Protein AF-A0A6F8YCB9-F1 (afdb_monomer_lite)

Secondary structure (DSSP, 8-state):
--HHHHHHHHHHHGGG-SSHHHHHHHHHHHHHHHHHHHH--------------TT-HHHHHHHHHHHHHHHHTTT-------HHHHHHHHHHHT-TTPPP-----------

Radius of gyration: 20.28 Å; chains: 1; bounding box: 39×30×62 Å

Sequence (111 aa):
MDLSTLADRIHDRAPSLPHPALEQAALAHAAFLDQLATERELLHRHVTVTVRDRRGPAYAQRRAAEAARALAACEVDAQVCDGPTAAATLAACLNPTSTPAHDASAGGDYQ

Foldseek 3Di:
DQLLVVLVVLLVCLVVDPDVVSSVVSNVVSVVSVVVNVVCPPPPPDDDDQFDDPVDDVVSQVVQVVVCVVCVVVVHHDDDDDPVRVVVQVVLVVDPPRDRDDDPPPDDDDD

Structure (mmCIF, N/CA/C/O backbone):
data_AF-A0A6F8YCB9-F1
#
_entry.id   AF-A0A6F8YCB9-F1
#
loop_
_atom_site.group_PDB
_atom_site.id
_atom_site.type_symbol
_atom_site.label_atom_id
_atom_site.label_alt_id
_atom_site.label_comp_id
_atom_site.label_asym_id
_atom_site.label_entity_id
_atom_site.label_seq_id
_atom_site.pdbx_PDB_ins_code
_atom_site.Cartn_x
_atom_site.Cartn_y
_atom_site.Cartn_z
_atom_site.occupancy
_atom_site.B_iso_or_equiv
_atom_site.auth_seq_id
_atom_site.auth_comp_id
_atom_site.auth_asym_id
_atom_site.auth_atom_id
_atom_site.pdbx_PDB_model_num
ATOM 1 N N . MET A 1 1 ? 2.249 -3.608 -6.975 1.00 58.72 1 MET A N 1
ATOM 2 C CA . MET A 1 1 ? 2.417 -3.987 -8.399 1.00 58.72 1 MET A CA 1
ATOM 3 C C . MET A 1 1 ? 3.569 -4.980 -8.465 1.00 58.72 1 MET A C 1
ATOM 5 O O . MET A 1 1 ? 4.557 -4.727 -7.790 1.00 58.72 1 MET A O 1
ATOM 9 N N . ASP A 1 2 ? 3.425 -6.096 -9.178 1.00 81.00 2 ASP A N 1
ATOM 10 C CA . ASP A 1 2 ? 4.479 -7.115 -9.301 1.00 81.00 2 ASP A CA 1
ATOM 11 C C . ASP A 1 2 ? 5.488 -6.729 -10.399 1.00 81.00 2 ASP A C 1
ATOM 13 O O . ASP A 1 2 ? 5.088 -6.386 -11.516 1.00 81.00 2 ASP A O 1
ATOM 17 N N . LEU A 1 3 ? 6.780 -6.741 -10.056 1.00 82.69 3 LEU A N 1
ATOM 18 C CA . LEU A 1 3 ? 7.869 -6.333 -10.946 1.00 82.69 3 LEU A CA 1
ATOM 19 C C . LEU A 1 3 ? 8.146 -7.378 -12.030 1.00 82.69 3 LEU A C 1
ATOM 21 O O . LEU A 1 3 ? 8.408 -6.974 -13.162 1.00 82.69 3 LEU A O 1
ATOM 25 N N . SER A 1 4 ? 7.998 -8.672 -11.730 1.00 86.75 4 SER A N 1
ATOM 26 C CA . SER A 1 4 ? 8.182 -9.746 -12.718 1.00 86.75 4 SER A CA 1
ATOM 27 C C . SER A 1 4 ? 7.104 -9.670 -13.799 1.00 86.75 4 SER A C 1
ATOM 29 O O . SER A 1 4 ? 7.402 -9.592 -14.986 1.00 86.75 4 SER A O 1
ATOM 31 N N . THR A 1 5 ? 5.840 -9.501 -13.391 1.00 87.31 5 THR A N 1
ATOM 32 C CA . THR A 1 5 ? 4.730 -9.266 -14.332 1.00 87.31 5 THR A CA 1
ATOM 33 C C . THR A 1 5 ? 4.948 -8.019 -15.211 1.00 87.31 5 THR A C 1
ATOM 35 O O . THR A 1 5 ? 4.478 -7.953 -16.349 1.00 87.31 5 THR A O 1
ATOM 38 N N . LEU A 1 6 ? 5.616 -6.975 -14.703 1.00 89.75 6 LEU A N 1
ATOM 39 C CA . LEU A 1 6 ? 5.953 -5.796 -15.506 1.00 89.75 6 LEU A CA 1
ATOM 40 C C . LEU A 1 6 ? 7.099 -6.081 -16.490 1.00 89.75 6 LEU A C 1
ATOM 42 O O . LEU A 1 6 ? 7.012 -5.624 -17.631 1.00 89.75 6 LEU A O 1
ATOM 46 N N . ALA A 1 7 ? 8.126 -6.821 -16.067 1.00 93.00 7 ALA A N 1
ATOM 47 C CA . ALA A 1 7 ? 9.247 -7.233 -16.907 1.00 93.00 7 ALA A CA 1
ATOM 48 C C . ALA A 1 7 ? 8.775 -8.079 -18.099 1.00 93.00 7 ALA A C 1
ATOM 50 O O . ALA A 1 7 ? 9.119 -7.747 -19.235 1.00 93.00 7 ALA A O 1
ATOM 51 N N . ASP A 1 8 ? 7.884 -9.050 -17.867 1.00 95.19 8 ASP A N 1
ATOM 52 C CA . ASP A 1 8 ? 7.282 -9.891 -18.913 1.00 95.19 8 ASP A CA 1
ATOM 53 C C . ASP A 1 8 ? 6.602 -9.048 -20.000 1.00 95.19 8 ASP A C 1
ATOM 55 O O . ASP A 1 8 ? 6.870 -9.195 -21.192 1.00 95.19 8 ASP A O 1
ATOM 59 N N . ARG A 1 9 ? 5.783 -8.065 -19.599 1.00 95.69 9 ARG A N 1
ATOM 60 C CA . ARG A 1 9 ? 5.107 -7.171 -20.558 1.00 95.69 9 ARG A CA 1
ATOM 61 C C . ARG A 1 9 ? 6.084 -6.348 -21.395 1.00 95.69 9 ARG A C 1
ATOM 63 O O . ARG A 1 9 ? 5.793 -6.044 -22.552 1.00 95.69 9 ARG A O 1
ATOM 70 N N . ILE A 1 10 ? 7.201 -5.925 -20.805 1.00 95.75 10 ILE A N 1
ATOM 71 C CA . ILE A 1 10 ? 8.234 -5.168 -21.520 1.00 95.75 10 ILE A CA 1
ATOM 72 C C . ILE A 1 10 ? 8.978 -6.095 -22.483 1.00 95.75 10 ILE A C 1
ATOM 74 O O . ILE A 1 10 ? 9.202 -5.702 -23.628 1.00 95.75 10 ILE A O 1
ATOM 78 N N . HIS A 1 11 ? 9.290 -7.320 -22.057 1.00 96.69 11 HIS A N 1
ATOM 79 C CA . HIS A 1 11 ? 9.924 -8.342 -22.885 1.00 96.69 11 HIS A CA 1
ATOM 80 C C . HIS A 1 11 ? 9.075 -8.671 -24.120 1.00 96.69 11 HIS A C 1
ATOM 82 O O . HIS A 1 11 ? 9.571 -8.597 -25.243 1.00 96.69 11 HIS A O 1
ATOM 88 N N . ASP A 1 12 ? 7.774 -8.903 -23.931 1.00 97.12 12 ASP A N 1
ATOM 89 C CA . ASP A 1 12 ? 6.830 -9.204 -25.014 1.00 97.12 12 ASP A CA 1
ATOM 90 C C . ASP A 1 12 ? 6.689 -8.055 -26.021 1.00 97.12 12 ASP A C 1
ATOM 92 O O . ASP A 1 12 ? 6.451 -8.271 -27.214 1.00 97.12 12 ASP A O 1
ATOM 96 N N . ARG A 1 13 ? 6.817 -6.803 -25.559 1.00 96.31 13 ARG A N 1
ATOM 97 C CA . ARG A 1 13 ? 6.623 -5.619 -26.408 1.00 96.31 13 ARG A CA 1
ATOM 98 C C . ARG A 1 13 ? 7.909 -5.119 -27.061 1.00 96.31 13 ARG A C 1
ATOM 100 O O . ARG A 1 13 ? 7.814 -4.469 -28.107 1.00 96.31 13 ARG A O 1
ATOM 107 N N . ALA A 1 14 ? 9.081 -5.420 -26.505 1.00 96.19 14 ALA A N 1
ATOM 108 C CA . ALA A 1 14 ? 10.370 -4.940 -27.004 1.00 96.19 14 ALA A CA 1
ATOM 109 C C . ALA A 1 14 ? 10.611 -5.223 -28.506 1.00 96.19 14 ALA A C 1
ATOM 111 O O . ALA A 1 14 ? 10.996 -4.279 -29.200 1.00 96.19 14 ALA A O 1
ATOM 112 N N . PRO A 1 15 ? 10.278 -6.410 -29.064 1.00 95.69 15 PRO A N 1
ATOM 113 C CA . PRO A 1 15 ? 10.476 -6.702 -30.491 1.00 95.69 15 PRO A CA 1
ATOM 114 C C . PRO A 1 15 ? 9.628 -5.845 -31.443 1.00 95.69 15 PRO A C 1
ATOM 116 O O . PRO A 1 15 ? 9.864 -5.820 -32.646 1.00 95.69 15 PRO A O 1
ATOM 119 N N . SER A 1 16 ? 8.603 -5.158 -30.926 1.00 96.12 16 SER A N 1
ATOM 120 C CA . SER A 1 16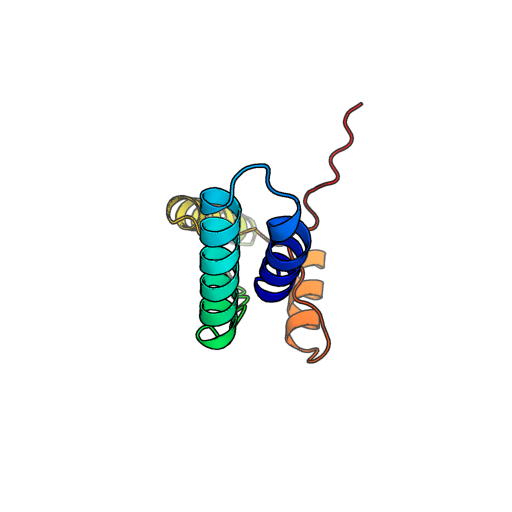 ? 7.739 -4.276 -31.723 1.00 96.12 16 SER A CA 1
ATOM 121 C C . SER A 1 16 ? 8.225 -2.825 -31.787 1.00 96.12 16 SER A C 1
ATOM 123 O O . SER A 1 16 ? 7.557 -1.978 -32.386 1.00 96.12 16 SER A O 1
ATOM 125 N N . LEU A 1 17 ? 9.357 -2.513 -31.148 1.00 95.88 17 LEU A N 1
ATOM 126 C CA . LEU A 1 17 ? 9.896 -1.159 -31.110 1.00 95.88 17 LEU A CA 1
ATOM 127 C C . LEU A 1 17 ? 10.521 -0.766 -32.459 1.00 95.88 17 LEU A C 1
ATOM 129 O O . LEU A 1 17 ? 11.135 -1.585 -33.136 1.00 95.88 17 LEU A O 1
ATOM 133 N N . PRO A 1 18 ? 10.405 0.512 -32.858 1.00 95.12 18 PRO A N 1
ATOM 134 C CA . PRO A 1 18 ? 10.773 0.956 -34.203 1.00 95.12 18 PRO A CA 1
ATOM 135 C C . PRO A 1 18 ? 12.288 1.059 -34.444 1.00 95.12 18 PRO A C 1
ATOM 137 O O . PRO A 1 18 ? 12.701 1.350 -35.564 1.00 95.12 18 PRO A O 1
ATOM 140 N N . HIS A 1 19 ? 13.123 0.884 -33.413 1.00 95.62 19 HIS A N 1
ATOM 141 C CA . HIS A 1 19 ? 14.572 1.045 -33.510 1.00 95.62 19 HIS A CA 1
ATOM 142 C C . HIS A 1 19 ? 15.306 0.004 -32.649 1.00 95.62 19 HIS A C 1
ATOM 144 O O . HIS A 1 19 ? 14.975 -0.127 -31.467 1.00 95.62 19 HIS A O 1
ATOM 150 N N . PRO A 1 20 ? 16.358 -0.661 -33.166 1.00 95.38 20 PRO A N 1
ATOM 151 C CA . PRO A 1 20 ? 17.053 -1.739 -32.453 1.00 95.38 20 PRO A CA 1
ATOM 152 C C . PRO A 1 20 ? 17.658 -1.294 -31.114 1.00 95.38 20 PRO A C 1
ATOM 154 O O . PRO A 1 20 ? 17.620 -2.033 -30.138 1.00 95.38 20 PRO A O 1
ATOM 157 N N . ALA A 1 21 ? 18.154 -0.056 -31.015 1.00 95.81 21 ALA A N 1
ATOM 158 C CA . ALA A 1 21 ? 18.647 0.471 -29.736 1.00 95.81 21 ALA A CA 1
ATOM 159 C C . ALA A 1 21 ? 17.543 0.613 -28.666 1.00 95.81 21 ALA A C 1
ATOM 161 O O . ALA A 1 21 ? 17.830 0.503 -27.477 1.00 95.81 21 ALA A O 1
ATOM 162 N N . LEU A 1 22 ? 16.287 0.849 -29.069 1.00 95.44 22 LEU A N 1
ATOM 163 C CA . LEU A 1 22 ? 15.160 0.923 -28.134 1.00 95.44 22 LEU A CA 1
ATOM 164 C C . LEU A 1 22 ? 14.741 -0.473 -27.671 1.00 95.44 22 LEU A C 1
ATOM 166 O O . LEU A 1 22 ? 14.466 -0.651 -26.490 1.00 95.44 22 LEU A O 1
ATOM 170 N N . GLU A 1 23 ? 14.744 -1.456 -28.573 1.00 97.56 23 GLU A N 1
ATOM 171 C CA . GLU A 1 23 ? 14.559 -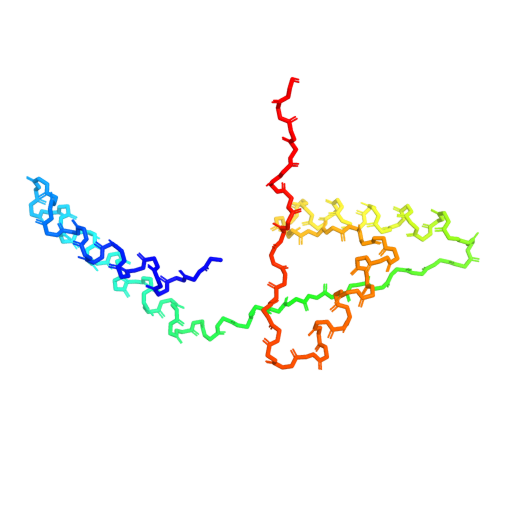2.869 -28.225 1.00 97.56 23 GLU A CA 1
ATOM 172 C C . GLU A 1 23 ? 15.607 -3.321 -27.202 1.00 97.56 23 GLU A C 1
ATOM 174 O O . GLU A 1 23 ? 15.257 -3.815 -26.133 1.00 97.56 23 GLU A O 1
ATOM 179 N N . GLN A 1 24 ? 16.888 -3.056 -27.471 1.00 97.38 24 GLN A N 1
ATOM 180 C CA . GLN A 1 24 ? 17.981 -3.389 -26.556 1.00 97.38 24 GLN A CA 1
ATOM 181 C C . GLN A 1 24 ? 17.831 -2.707 -25.190 1.00 97.38 24 GLN A C 1
ATOM 183 O O . GLN A 1 24 ? 18.026 -3.351 -24.160 1.00 97.38 24 GLN A O 1
ATOM 188 N N . ALA A 1 25 ? 17.458 -1.424 -25.165 1.00 97.06 25 ALA A N 1
ATOM 189 C CA . ALA A 1 25 ? 17.219 -0.701 -23.919 1.00 97.06 25 ALA A CA 1
ATOM 190 C C . ALA A 1 25 ? 16.029 -1.278 -23.132 1.00 97.06 25 ALA A C 1
ATOM 192 O O . ALA A 1 25 ? 16.115 -1.415 -21.912 1.00 97.06 25 ALA A O 1
ATOM 193 N N . ALA A 1 26 ? 14.942 -1.652 -23.812 1.00 97.12 26 ALA A N 1
ATOM 194 C CA . ALA A 1 26 ? 13.769 -2.261 -23.190 1.00 97.12 26 ALA A CA 1
ATOM 195 C C . ALA A 1 26 ? 14.084 -3.647 -22.604 1.00 97.12 26 ALA A C 1
ATOM 197 O O . ALA A 1 26 ? 13.711 -3.924 -21.466 1.00 97.12 26 ALA A O 1
ATOM 198 N N . LEU A 1 27 ? 14.832 -4.482 -23.332 1.00 98.06 27 LEU A N 1
ATOM 199 C CA . LEU A 1 27 ? 15.273 -5.795 -22.850 1.00 98.06 27 LEU A CA 1
ATOM 200 C C . LEU A 1 27 ? 16.221 -5.677 -21.650 1.00 98.06 27 LEU A C 1
ATOM 202 O O . LEU A 1 27 ? 16.057 -6.394 -20.666 1.00 98.06 27 LEU A O 1
ATOM 206 N N . ALA A 1 28 ? 17.175 -4.742 -21.695 1.00 97.38 28 ALA A N 1
ATOM 207 C CA . ALA A 1 28 ? 18.061 -4.471 -20.564 1.00 97.38 28 ALA A CA 1
ATOM 208 C C . ALA A 1 28 ? 17.280 -3.985 -19.332 1.00 97.38 28 ALA A C 1
ATOM 210 O O . ALA A 1 28 ? 17.595 -4.364 -18.204 1.00 97.38 28 ALA A O 1
ATOM 211 N N . HIS A 1 29 ? 16.238 -3.177 -19.540 1.00 95.12 29 HIS A N 1
ATOM 212 C CA . HIS A 1 29 ? 15.371 -2.725 -18.460 1.00 95.12 29 HIS A CA 1
ATOM 213 C C . HIS A 1 29 ? 14.529 -3.865 -17.867 1.00 95.12 29 HIS A C 1
ATOM 215 O O . HIS A 1 29 ? 14.449 -3.964 -16.646 1.00 95.12 29 HIS A O 1
ATOM 221 N N . ALA A 1 30 ? 13.961 -4.749 -18.694 1.00 96.38 30 ALA A N 1
ATOM 222 C CA . ALA A 1 30 ? 13.239 -5.933 -18.222 1.00 96.38 30 ALA A CA 1
ATOM 223 C C . ALA A 1 30 ? 14.144 -6.840 -17.370 1.00 96.38 30 ALA A C 1
ATOM 225 O O . ALA A 1 30 ? 13.784 -7.175 -16.246 1.00 96.38 30 ALA A O 1
ATOM 226 N N . ALA A 1 31 ? 15.370 -7.112 -17.832 1.00 95.19 31 ALA A N 1
ATOM 227 C CA . ALA A 1 31 ? 16.347 -7.897 -17.075 1.00 95.19 31 ALA A CA 1
ATOM 228 C C . ALA A 1 31 ? 16.705 -7.261 -15.718 1.00 95.19 31 ALA A C 1
ATOM 230 O O . ALA A 1 31 ? 16.864 -7.962 -14.720 1.00 95.19 31 ALA A O 1
ATOM 231 N N . PHE A 1 32 ? 16.804 -5.929 -15.656 1.00 92.62 32 PHE A N 1
ATOM 232 C CA . PHE A 1 32 ? 16.998 -5.213 -14.394 1.00 92.62 32 PHE A CA 1
ATOM 233 C C . PHE A 1 32 ? 15.799 -5.368 -13.446 1.00 92.62 32 PHE A C 1
ATOM 235 O O . PHE A 1 32 ? 15.994 -5.542 -12.244 1.00 92.62 32 PHE A O 1
ATOM 242 N N . LEU A 1 33 ? 14.567 -5.320 -13.964 1.00 91.75 33 LEU A N 1
ATOM 243 C CA . LEU A 1 33 ? 13.361 -5.535 -13.160 1.00 91.75 33 LEU A CA 1
ATOM 244 C C . LEU A 1 33 ? 13.275 -6.972 -12.626 1.00 91.75 33 LEU A C 1
ATOM 246 O O . LEU A 1 33 ? 12.944 -7.140 -11.454 1.00 91.75 33 LEU A O 1
ATOM 250 N N . ASP A 1 34 ? 13.642 -7.977 -13.423 1.00 91.44 34 ASP A N 1
ATOM 251 C CA . ASP A 1 34 ? 13.712 -9.380 -12.986 1.00 91.44 34 ASP A CA 1
ATOM 252 C C . ASP A 1 34 ? 14.774 -9.593 -11.905 1.00 91.44 34 ASP A C 1
ATOM 254 O O . ASP A 1 34 ? 14.533 -10.261 -10.894 1.00 91.44 34 ASP A O 1
ATOM 258 N N . GLN A 1 35 ? 15.949 -8.979 -12.078 1.00 90.38 35 GLN A N 1
ATOM 259 C CA . GLN A 1 35 ? 16.993 -8.995 -11.058 1.00 90.38 35 GLN A CA 1
ATOM 260 C C . GLN A 1 35 ? 16.497 -8.335 -9.767 1.00 90.38 35 GLN A C 1
ATOM 262 O O . GLN A 1 35 ? 16.646 -8.913 -8.692 1.00 90.38 35 GLN A O 1
ATOM 267 N N . LEU A 1 36 ? 15.850 -7.168 -9.857 1.00 86.38 36 LEU A N 1
ATOM 268 C CA . LEU A 1 36 ? 15.252 -6.507 -8.697 1.00 86.38 36 LEU A CA 1
ATOM 269 C C . LEU A 1 36 ? 14.184 -7.369 -8.021 1.00 86.38 36 LEU A C 1
ATOM 271 O O . LEU A 1 36 ? 14.135 -7.384 -6.795 1.00 86.38 36 LEU A O 1
ATOM 275 N N . ALA A 1 37 ? 13.340 -8.060 -8.787 1.00 83.06 37 ALA A N 1
ATOM 276 C CA . ALA A 1 37 ? 12.302 -8.947 -8.265 1.00 83.06 37 ALA A CA 1
ATOM 277 C C . ALA A 1 37 ? 12.878 -10.206 -7.597 1.00 83.06 37 ALA A C 1
ATOM 279 O O . ALA A 1 37 ? 12.268 -10.754 -6.685 1.00 83.06 37 ALA A O 1
ATOM 280 N N . THR A 1 38 ? 14.058 -10.652 -8.035 1.00 82.12 38 THR A N 1
ATOM 281 C CA . THR A 1 38 ? 14.759 -11.814 -7.469 1.00 82.12 38 THR A CA 1
ATOM 282 C C . THR A 1 38 ? 15.547 -11.445 -6.211 1.00 82.12 38 THR A C 1
ATOM 284 O O . THR A 1 38 ? 15.504 -12.163 -5.216 1.00 82.12 38 THR A O 1
ATOM 287 N N . GLU A 1 39 ? 16.278 -10.327 -6.237 1.00 78.38 39 GLU A N 1
ATOM 288 C CA . GLU A 1 39 ? 17.090 -9.854 -5.106 1.00 78.38 39 GLU A CA 1
ATOM 289 C C . GLU A 1 39 ? 16.231 -9.302 -3.975 1.00 78.38 39 GLU A C 1
ATOM 291 O O . GLU A 1 39 ? 16.501 -9.524 -2.793 1.00 78.38 39 GLU A O 1
ATOM 296 N N . ARG A 1 40 ? 15.170 -8.580 -4.336 1.00 59.25 40 ARG A N 1
ATOM 297 C CA . ARG A 1 40 ? 14.103 -8.274 -3.405 1.00 59.25 40 ARG 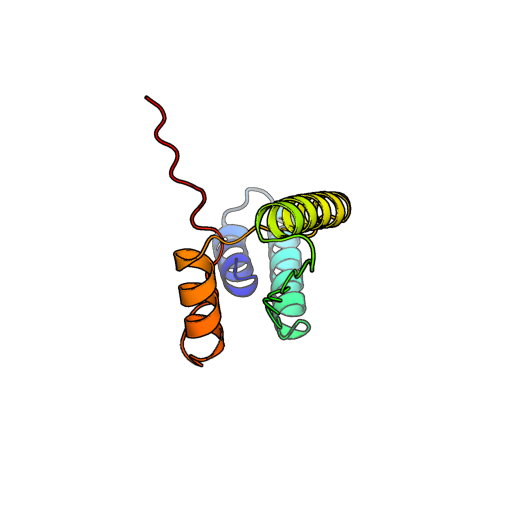A CA 1
ATOM 298 C C . ARG A 1 40 ? 13.181 -9.474 -3.435 1.00 59.25 40 ARG A C 1
ATOM 300 O O . ARG A 1 40 ? 12.168 -9.440 -4.119 1.00 59.25 40 ARG A O 1
ATOM 307 N N . GLU A 1 41 ? 13.472 -10.494 -2.634 1.00 56.16 41 GLU A N 1
ATOM 308 C CA . GLU A 1 41 ? 12.391 -11.249 -2.004 1.00 56.16 41 GLU A CA 1
ATOM 309 C C . GLU A 1 41 ? 11.516 -10.169 -1.348 1.00 56.16 41 GLU A C 1
ATOM 311 O O . GLU A 1 41 ? 11.879 -9.618 -0.306 1.00 56.16 41 GLU A O 1
ATOM 316 N N . LEU A 1 42 ? 10.506 -9.679 -2.082 1.00 54.38 42 LEU A N 1
ATOM 317 C CA . LEU A 1 42 ? 9.775 -8.463 -1.757 1.00 54.38 42 LEU A CA 1
ATOM 318 C C . LEU A 1 42 ? 8.972 -8.819 -0.519 1.00 54.38 42 LEU A C 1
ATOM 320 O O . LEU A 1 42 ? 7.821 -9.245 -0.593 1.00 54.38 42 LEU A O 1
ATOM 324 N N . LEU A 1 43 ? 9.599 -8.652 0.643 1.00 55.50 43 LEU A N 1
ATOM 325 C CA . LEU A 1 43 ? 8.940 -8.587 1.923 1.00 55.50 43 LEU A CA 1
ATOM 326 C C . LEU A 1 43 ? 8.078 -7.332 1.841 1.00 55.50 43 LEU A C 1
ATOM 328 O O . LEU A 1 43 ? 8.471 -6.253 2.284 1.00 55.50 43 LEU A O 1
ATOM 332 N N . HIS A 1 44 ? 6.912 -7.460 1.209 1.00 62.09 44 HIS A N 1
ATOM 333 C CA . HIS A 1 44 ? 5.820 -6.515 1.306 1.00 62.09 44 HIS A CA 1
ATOM 334 C C . HIS A 1 44 ? 5.407 -6.507 2.773 1.00 62.09 44 HIS A C 1
ATOM 336 O O . HIS A 1 44 ? 4.513 -7.226 3.216 1.00 62.09 44 HIS A O 1
ATOM 342 N N . ARG A 1 45 ? 6.155 -5.744 3.569 1.00 67.38 45 ARG A N 1
ATOM 343 C CA . ARG A 1 45 ? 5.974 -5.673 5.004 1.00 67.38 45 ARG A CA 1
ATOM 344 C C . ARG A 1 45 ? 4.900 -4.639 5.266 1.00 67.38 45 ARG A C 1
ATOM 346 O O . ARG A 1 45 ? 5.180 -3.452 5.386 1.00 67.38 45 ARG A O 1
ATOM 353 N N . HIS A 1 46 ? 3.665 -5.110 5.366 1.00 76.38 46 HIS A N 1
ATOM 354 C CA . HIS A 1 46 ? 2.592 -4.304 5.922 1.00 76.38 46 HIS A CA 1
ATOM 355 C C . HIS A 1 46 ? 2.876 -4.085 7.417 1.00 76.38 46 HIS A C 1
ATOM 357 O O . HIS A 1 46 ? 3.054 -5.045 8.170 1.00 76.38 46 HIS A O 1
ATOM 363 N N . VAL A 1 47 ? 2.930 -2.827 7.860 1.00 82.62 47 VAL A N 1
ATOM 364 C CA . VAL A 1 47 ? 3.150 -2.471 9.270 1.00 82.62 47 VAL A CA 1
ATOM 365 C C . VAL A 1 47 ? 1.908 -1.774 9.808 1.00 82.62 47 VAL A C 1
ATOM 367 O O . VAL A 1 47 ? 1.600 -0.655 9.419 1.00 82.62 47 VAL A O 1
ATOM 370 N N . THR A 1 48 ? 1.210 -2.420 10.744 1.00 88.19 48 THR A N 1
ATOM 371 C CA . THR A 1 48 ? 0.098 -1.787 11.468 1.00 88.19 48 THR A CA 1
ATOM 372 C C . THR A 1 48 ? 0.627 -1.100 12.727 1.00 88.19 48 THR A C 1
ATOM 374 O O . THR A 1 48 ? 1.228 -1.748 13.586 1.00 88.19 48 THR A O 1
ATOM 377 N N . VAL A 1 49 ? 0.374 0.203 12.876 1.00 88.69 49 VAL A N 1
ATOM 378 C CA . VAL A 1 49 ? 0.771 0.982 14.062 1.00 88.69 49 VAL A CA 1
ATOM 379 C C . VAL A 1 49 ? -0.447 1.255 14.941 1.00 88.69 49 VAL A C 1
ATOM 381 O O . VAL A 1 49 ? -1.416 1.872 14.511 1.00 88.69 49 VAL A O 1
ATOM 384 N N . THR A 1 50 ? -0.396 0.835 16.208 1.00 90.31 50 THR A N 1
ATOM 385 C CA . THR A 1 50 ? -1.454 1.152 17.181 1.00 90.31 50 THR A CA 1
ATOM 386 C C . THR A 1 50 ? -1.136 2.445 17.923 1.00 90.31 50 THR A C 1
ATOM 388 O O . THR A 1 50 ? -0.132 2.530 18.630 1.00 90.31 50 THR A O 1
ATOM 391 N N . VAL A 1 51 ? -2.033 3.428 17.842 1.00 91.31 51 VAL A N 1
ATOM 392 C CA . VAL A 1 51 ? -1.914 4.698 18.569 1.00 91.31 51 VAL A CA 1
ATOM 393 C C . VAL A 1 51 ? -2.851 4.705 19.775 1.00 91.31 51 VAL A C 1
ATOM 395 O O . VAL A 1 51 ? -4.044 4.445 19.651 1.00 91.31 51 VAL A O 1
ATOM 398 N N . ARG A 1 52 ? -2.313 5.004 20.964 1.00 91.31 52 ARG A N 1
ATOM 399 C CA . ARG A 1 52 ? -3.075 5.084 22.222 1.00 91.31 52 ARG A CA 1
ATOM 400 C C . ARG A 1 52 ? -2.812 6.414 22.920 1.00 91.31 52 ARG A C 1
ATOM 402 O O . ARG A 1 52 ? -1.677 6.889 22.945 1.00 91.31 52 ARG A O 1
ATOM 409 N N . ASP A 1 53 ? -3.847 6.989 23.526 1.00 93.31 53 ASP A N 1
ATOM 410 C CA . ASP A 1 53 ? -3.741 8.188 24.360 1.00 93.31 53 ASP A CA 1
ATOM 411 C C . ASP A 1 53 ? -4.626 8.046 25.608 1.00 93.31 53 ASP A C 1
ATOM 413 O O . ASP A 1 53 ? -5.762 7.578 25.530 1.00 93.31 53 ASP A O 1
ATOM 417 N N . ARG A 1 54 ? -4.103 8.443 26.776 1.00 93.81 54 ARG A N 1
ATOM 418 C CA . ARG A 1 54 ? -4.807 8.341 28.067 1.00 93.81 54 ARG A CA 1
ATOM 419 C C . ARG A 1 54 ? -5.943 9.355 28.208 1.00 93.81 54 ARG A C 1
ATOM 421 O O . ARG A 1 54 ? -6.794 9.183 29.071 1.00 93.81 54 ARG A O 1
ATOM 428 N N . ARG A 1 55 ? -5.943 10.414 27.393 1.00 95.12 55 ARG A N 1
ATOM 429 C CA . ARG A 1 55 ? -6.942 11.496 27.422 1.00 95.12 55 ARG A CA 1
ATOM 430 C C . ARG A 1 55 ? -8.238 11.134 26.695 1.00 95.12 55 ARG A C 1
ATOM 432 O O . ARG A 1 55 ? -9.197 11.894 26.763 1.00 95.12 55 ARG A O 1
ATOM 439 N N . GLY A 1 56 ? -8.270 9.997 26.001 1.00 92.69 56 GLY A N 1
ATOM 440 C CA . GLY A 1 56 ? -9.459 9.476 25.333 1.00 92.69 56 GLY A CA 1
ATOM 441 C C . GLY A 1 56 ? -9.303 9.316 23.816 1.00 92.69 56 GLY A C 1
ATOM 442 O O . GLY A 1 56 ? -8.272 9.680 23.240 1.00 92.69 56 GLY A O 1
ATOM 443 N N . PRO A 1 57 ? -10.338 8.774 23.151 1.00 89.88 57 PRO A N 1
ATOM 444 C CA . PRO A 1 57 ? -10.267 8.334 21.757 1.00 89.88 57 PRO A CA 1
ATOM 445 C C . PRO A 1 57 ? -9.999 9.475 20.769 1.00 89.88 57 PRO A C 1
ATOM 447 O O . PRO A 1 57 ? -9.209 9.298 19.846 1.00 89.88 57 PRO A O 1
ATOM 450 N N . ALA A 1 58 ? -10.563 10.666 20.995 1.00 92.62 58 ALA A N 1
ATOM 451 C CA . ALA A 1 58 ? -10.349 11.825 20.123 1.00 92.62 58 ALA A CA 1
ATOM 452 C C . ALA A 1 58 ? -8.869 12.255 20.058 1.00 92.62 58 ALA A C 1
ATOM 454 O O . ALA A 1 58 ? -8.360 12.627 19.001 1.00 92.62 58 ALA A O 1
ATOM 455 N N . TYR A 1 59 ? -8.141 12.154 21.176 1.00 95.50 59 TYR A N 1
ATOM 456 C CA . TYR A 1 59 ? -6.712 12.472 21.215 1.00 95.50 59 TYR A CA 1
ATOM 457 C C . TYR A 1 59 ? -5.868 11.412 20.505 1.00 95.50 59 TYR A C 1
ATOM 459 O O . TYR A 1 59 ? -4.917 11.761 19.806 1.00 95.50 59 TYR A O 1
ATOM 467 N N . ALA A 1 60 ? -6.234 10.134 20.644 1.00 93.25 60 ALA A N 1
ATOM 468 C CA . ALA A 1 60 ? -5.583 9.044 19.922 1.00 93.25 60 ALA A CA 1
ATOM 469 C C . ALA A 1 60 ? -5.791 9.171 18.403 1.00 93.25 60 ALA A C 1
ATOM 471 O O . ALA A 1 60 ? -4.826 9.050 17.653 1.00 93.25 60 ALA A O 1
ATOM 472 N N . GLN A 1 61 ? -7.009 9.505 17.959 1.00 92.56 61 GLN A N 1
ATOM 473 C CA . GLN A 1 61 ? -7.321 9.764 16.548 1.00 92.56 61 GLN A CA 1
ATOM 474 C C . GLN A 1 61 ? -6.517 10.938 15.989 1.00 92.56 61 GLN A C 1
ATOM 476 O O . GLN A 1 61 ? -5.890 10.814 14.938 1.00 92.56 61 GLN A O 1
ATOM 481 N N . ARG A 1 62 ? -6.464 12.064 16.714 1.00 94.56 62 ARG A N 1
ATOM 482 C CA . ARG A 1 62 ? -5.657 13.217 16.296 1.00 94.56 62 ARG A CA 1
ATOM 483 C C . ARG A 1 62 ? -4.181 12.844 16.143 1.00 94.56 62 ARG A C 1
ATOM 485 O O . ARG A 1 62 ? -3.575 13.180 15.130 1.00 94.56 62 ARG A O 1
ATOM 492 N N . ARG A 1 63 ? -3.623 12.112 17.112 1.00 94.50 63 ARG A N 1
ATOM 493 C CA . ARG A 1 63 ? -2.229 11.648 17.068 1.00 94.50 63 ARG A CA 1
ATOM 494 C C . ARG A 1 63 ? -1.982 10.677 15.907 1.00 94.50 63 ARG A C 1
ATOM 496 O O . ARG A 1 63 ? -0.927 10.745 15.287 1.00 94.50 63 ARG A O 1
ATOM 503 N N . ALA A 1 64 ? -2.937 9.804 15.587 1.00 94.38 64 ALA A N 1
ATOM 504 C CA . ALA A 1 64 ? -2.839 8.923 14.423 1.00 94.38 64 ALA A CA 1
ATOM 505 C C . ALA A 1 64 ? -2.792 9.720 13.110 1.00 94.38 64 ALA A C 1
ATOM 507 O O . ALA A 1 64 ? -1.940 9.453 12.267 1.00 94.38 64 ALA A O 1
ATOM 508 N N . ALA A 1 65 ? -3.629 10.753 12.970 1.00 94.81 65 ALA A N 1
ATOM 509 C CA . ALA A 1 65 ? -3.609 11.630 11.799 1.00 94.81 65 ALA A CA 1
ATOM 510 C C . ALA A 1 65 ? -2.301 12.437 11.680 1.00 94.81 65 ALA A C 1
ATOM 512 O O . ALA A 1 65 ? -1.808 12.664 10.578 1.00 94.81 65 ALA A O 1
ATOM 513 N N . GLU A 1 66 ? -1.720 12.871 12.801 1.00 95.94 66 GLU A N 1
ATOM 514 C CA . GLU A 1 66 ? -0.401 13.519 12.820 1.00 95.94 66 GLU A CA 1
ATOM 515 C C . GLU A 1 66 ? 0.713 12.559 12.387 1.00 95.94 66 GLU A C 1
ATOM 517 O O . GLU A 1 66 ? 1.547 12.934 11.565 1.00 95.94 66 GLU A O 1
ATOM 522 N N . ALA A 1 67 ? 0.697 11.319 12.882 1.00 94.69 67 ALA A N 1
ATOM 523 C CA . ALA A 1 67 ? 1.661 10.294 12.492 1.00 94.69 67 ALA A CA 1
ATOM 524 C C . ALA A 1 67 ? 1.568 9.959 10.996 1.00 94.69 67 ALA A C 1
ATOM 526 O O . ALA A 1 67 ? 2.595 9.920 10.326 1.00 94.69 67 ALA A O 1
ATOM 527 N N . ALA A 1 68 ? 0.354 9.796 10.459 1.00 94.50 68 ALA A N 1
ATOM 528 C CA . ALA A 1 68 ? 0.139 9.564 9.030 1.00 94.50 68 ALA A CA 1
ATOM 529 C C . ALA A 1 68 ? 0.714 10.705 8.173 1.00 94.50 68 ALA A C 1
ATOM 531 O O . ALA A 1 68 ? 1.439 10.455 7.218 1.00 94.50 68 ALA A O 1
ATOM 532 N N . ARG A 1 69 ? 0.487 11.970 8.561 1.00 94.75 69 ARG A N 1
ATOM 533 C CA . ARG A 1 69 ? 1.079 13.127 7.863 1.00 94.75 69 ARG A CA 1
ATOM 534 C C . ARG A 1 69 ? 2.608 13.149 7.930 1.00 94.75 69 ARG A C 1
ATOM 536 O O . ARG A 1 69 ? 3.247 13.484 6.939 1.00 94.75 69 ARG A O 1
ATOM 543 N N . ALA A 1 70 ? 3.191 12.816 9.081 1.00 95.62 70 ALA A N 1
ATOM 544 C CA . ALA A 1 70 ? 4.644 12.758 9.231 1.00 95.62 70 ALA A CA 1
ATOM 545 C C . ALA A 1 70 ? 5.264 11.649 8.364 1.00 95.62 70 ALA A C 1
ATOM 547 O O . ALA A 1 70 ? 6.309 11.863 7.762 1.00 95.62 70 ALA A O 1
ATOM 548 N N . LEU A 1 71 ? 4.599 10.495 8.262 1.00 94.12 71 LEU A N 1
ATOM 549 C CA . LEU A 1 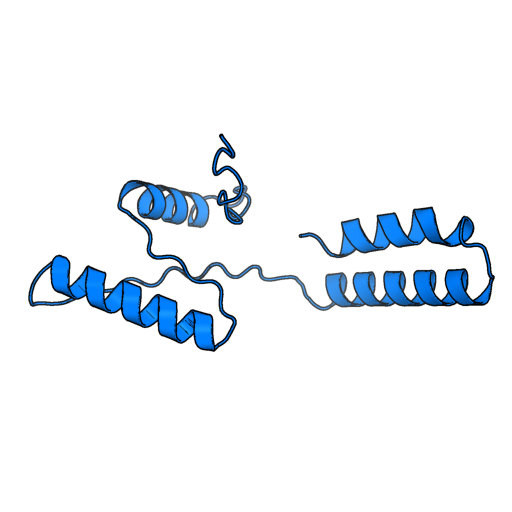71 ? 5.008 9.388 7.395 1.00 94.12 71 LEU A CA 1
ATOM 550 C C . LEU A 1 71 ? 4.883 9.742 5.911 1.00 94.12 71 LEU A C 1
ATOM 552 O O . LEU A 1 71 ? 5.817 9.492 5.154 1.00 94.12 71 LEU A O 1
ATOM 556 N N . ALA A 1 72 ? 3.799 10.411 5.518 1.00 92.62 72 ALA A N 1
ATOM 557 C CA . ALA A 1 72 ? 3.621 10.887 4.150 1.00 92.62 72 ALA A CA 1
ATOM 558 C C . ALA A 1 72 ? 4.733 11.865 3.729 1.00 92.62 72 ALA A C 1
ATOM 560 O O . ALA A 1 72 ? 5.205 11.813 2.597 1.00 92.62 72 ALA A O 1
ATOM 561 N N . ALA A 1 73 ? 5.216 12.712 4.647 1.00 94.50 73 ALA A N 1
ATOM 562 C CA . ALA A 1 73 ? 6.368 13.584 4.396 1.00 94.50 73 ALA A CA 1
ATOM 563 C C . ALA A 1 73 ? 7.688 12.814 4.178 1.00 94.50 73 ALA A C 1
ATOM 565 O O . ALA A 1 73 ? 8.642 13.376 3.646 1.00 94.50 73 ALA A O 1
ATOM 566 N N . CYS A 1 74 ? 7.741 11.541 4.574 1.00 94.75 74 CYS A N 1
ATOM 567 C CA . CYS A 1 74 ? 8.835 10.609 4.307 1.00 94.75 74 CYS A CA 1
ATOM 568 C C . CYS A 1 74 ? 8.534 9.654 3.138 1.00 94.75 74 CYS A C 1
ATOM 570 O O . CYS A 1 74 ? 9.201 8.629 3.026 1.00 94.75 74 CYS A O 1
ATOM 572 N N . GLU A 1 75 ? 7.522 9.951 2.314 1.00 89.25 75 GLU A N 1
ATOM 573 C CA . GLU A 1 75 ? 7.069 9.105 1.195 1.00 89.25 75 GLU A CA 1
ATOM 574 C C . GLU A 1 75 ? 6.589 7.706 1.625 1.00 89.25 75 GLU A C 1
ATOM 576 O O . GLU A 1 75 ? 6.511 6.777 0.823 1.00 89.25 75 GLU A O 1
ATOM 581 N N . VAL A 1 76 ? 6.233 7.548 2.903 1.00 89.69 76 VAL A N 1
ATOM 582 C CA . VAL A 1 76 ? 5.603 6.332 3.413 1.00 89.69 76 VAL A CA 1
ATOM 583 C C . VAL A 1 76 ? 4.097 6.500 3.315 1.00 89.69 76 VAL A C 1
ATOM 585 O O . VAL A 1 76 ? 3.513 7.346 3.995 1.00 89.69 76 VAL A O 1
ATOM 588 N N . ASP A 1 77 ? 3.472 5.663 2.493 1.00 86.50 77 ASP A N 1
ATOM 589 C CA . ASP A 1 77 ? 2.021 5.606 2.398 1.00 86.50 77 ASP A CA 1
ATOM 590 C C . ASP A 1 77 ? 1.429 5.031 3.693 1.00 86.50 77 ASP A C 1
ATOM 592 O O . ASP A 1 77 ? 1.719 3.899 4.096 1.00 86.50 77 ASP A O 1
ATOM 596 N N . ALA A 1 78 ? 0.661 5.856 4.400 1.00 90.50 78 ALA A N 1
ATOM 597 C CA . ALA A 1 78 ? 0.109 5.536 5.703 1.00 90.50 78 ALA A CA 1
ATOM 598 C C . ALA A 1 78 ? -1.299 6.112 5.838 1.00 90.50 78 ALA A C 1
ATOM 600 O O . ALA A 1 78 ? -1.506 7.326 5.795 1.00 90.50 78 ALA A O 1
ATOM 601 N N . GLN A 1 79 ? -2.259 5.230 6.106 1.00 90.38 79 GLN A N 1
ATOM 602 C CA . GLN A 1 79 ? -3.657 5.590 6.305 1.00 90.38 79 GLN A CA 1
ATOM 603 C C . GLN A 1 79 ? -4.115 5.318 7.738 1.00 90.38 79 GLN A C 1
ATOM 605 O O . GLN A 1 79 ? -3.741 4.325 8.370 1.00 90.38 79 GLN A O 1
ATOM 610 N N . VAL A 1 80 ? -4.961 6.206 8.261 1.00 92.88 80 VAL A N 1
ATOM 611 C CA . VAL A 1 80 ? -5.639 5.971 9.538 1.00 92.88 80 VAL A CA 1
ATOM 612 C C . VAL A 1 80 ? -6.793 5.006 9.286 1.00 92.88 80 VAL A C 1
ATOM 614 O O . VAL A 1 80 ? -7.734 5.341 8.577 1.00 92.88 80 VAL A O 1
ATOM 617 N N . CYS A 1 81 ? -6.730 3.821 9.887 1.00 88.56 81 CYS A N 1
ATOM 618 C CA . CYS A 1 81 ? -7.809 2.842 9.801 1.00 88.56 81 CYS A CA 1
ATOM 619 C C . CYS A 1 81 ? -8.965 3.212 10.740 1.00 88.56 81 CYS A C 1
ATOM 621 O O . CYS A 1 81 ? -8.748 3.555 11.908 1.00 88.56 81 CYS A O 1
ATOM 623 N N . ASP A 1 82 ? -10.194 3.069 10.253 1.00 85.44 82 ASP A N 1
ATOM 624 C CA . ASP A 1 82 ? -11.377 2.999 11.103 1.00 85.44 82 ASP A CA 1
ATOM 625 C C . ASP A 1 82 ? -11.539 1.590 11.711 1.00 85.44 82 ASP A C 1
ATOM 627 O O . ASP A 1 82 ? -10.723 0.693 11.489 1.00 85.44 82 ASP A O 1
ATOM 631 N N . GLY A 1 83 ? -12.572 1.394 12.537 1.00 85.38 83 GLY A N 1
ATOM 632 C CA . GLY A 1 83 ? -12.811 0.114 13.216 1.00 85.38 83 GLY A CA 1
ATOM 633 C C . GLY A 1 83 ? -12.922 -1.081 12.253 1.00 85.38 83 GLY A C 1
ATOM 634 O O . GLY A 1 83 ? -12.188 -2.057 12.435 1.00 85.38 83 GLY A O 1
ATOM 635 N N . PRO A 1 84 ? -13.800 -1.022 11.233 1.00 87.31 84 PRO A N 1
ATOM 636 C CA . PRO A 1 84 ? -13.934 -2.079 10.232 1.00 87.31 84 PRO A CA 1
ATOM 637 C C . PRO A 1 84 ? -12.640 -2.360 9.459 1.00 87.31 84 PRO A C 1
ATOM 639 O O . PRO A 1 84 ? -12.235 -3.520 9.360 1.00 87.31 84 PRO A O 1
ATOM 642 N N . THR A 1 85 ? -11.956 -1.321 8.970 1.00 85.38 85 THR A N 1
ATOM 643 C CA . THR A 1 85 ? -10.708 -1.474 8.205 1.00 85.38 85 THR A CA 1
ATOM 644 C C . THR A 1 85 ? -9.612 -2.084 9.070 1.00 85.38 85 THR A C 1
ATOM 646 O O . THR A 1 85 ? -8.941 -3.020 8.646 1.00 85.38 85 THR A O 1
ATOM 649 N N . ALA A 1 86 ? -9.472 -1.639 10.323 1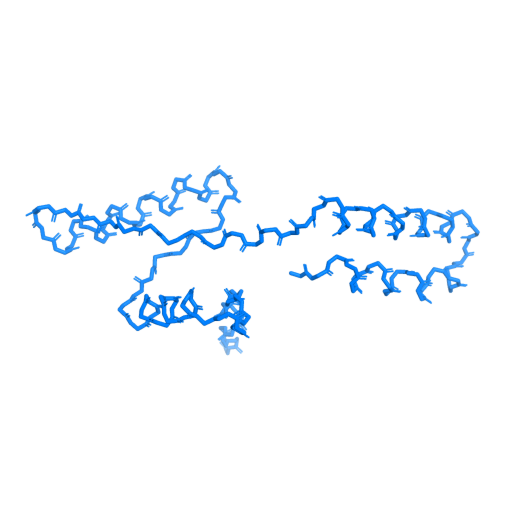.00 86.81 86 ALA A N 1
ATOM 650 C CA . ALA A 1 86 ? -8.491 -2.199 11.250 1.00 86.81 86 ALA A CA 1
ATOM 651 C C . ALA A 1 86 ? -8.738 -3.692 11.520 1.00 86.81 86 ALA A C 1
ATOM 653 O O . ALA A 1 86 ? -7.791 -4.480 11.536 1.00 86.81 86 ALA A O 1
ATOM 654 N N . ALA A 1 87 ? -9.998 -4.097 11.707 1.00 88.38 87 ALA A N 1
ATOM 655 C CA . ALA A 1 87 ? -10.350 -5.499 11.914 1.00 88.38 87 ALA A CA 1
ATOM 656 C C . ALA A 1 87 ? -10.031 -6.359 10.679 1.00 88.38 87 ALA A C 1
ATOM 658 O O . ALA A 1 87 ? -9.446 -7.434 10.822 1.00 88.38 87 ALA A O 1
ATOM 659 N N . ALA A 1 88 ? -10.359 -5.872 9.477 1.00 86.75 88 ALA A N 1
ATOM 660 C CA . ALA A 1 88 ? -10.059 -6.560 8.223 1.00 86.75 88 ALA A CA 1
ATOM 661 C C . ALA A 1 88 ? -8.545 -6.705 7.992 1.00 86.75 88 ALA A C 1
ATOM 663 O O . ALA A 1 88 ? -8.078 -7.802 7.684 1.00 86.75 88 ALA A O 1
ATOM 664 N N . THR A 1 89 ? -7.768 -5.640 8.218 1.00 85.44 89 THR A N 1
ATOM 665 C CA . THR A 1 89 ? -6.302 -5.661 8.103 1.00 85.44 89 THR A CA 1
ATOM 666 C C . THR A 1 89 ? -5.680 -6.663 9.071 1.00 85.44 89 THR A C 1
ATOM 668 O O . THR A 1 89 ? -4.856 -7.479 8.666 1.00 85.44 89 THR A O 1
ATOM 671 N N . LEU A 1 90 ? -6.112 -6.668 10.338 1.00 86.25 90 LEU A N 1
ATOM 672 C CA . LEU A 1 90 ? -5.620 -7.630 11.328 1.00 86.25 90 LEU A CA 1
ATOM 673 C C . LEU A 1 90 ? -5.971 -9.074 10.952 1.00 86.25 90 LEU A C 1
ATOM 675 O O . LEU A 1 90 ? -5.130 -9.958 11.099 1.00 86.25 90 LEU A O 1
ATOM 679 N N . ALA A 1 91 ? -7.182 -9.318 10.443 1.00 87.19 91 ALA A N 1
ATOM 680 C CA . ALA A 1 91 ? -7.585 -10.640 9.973 1.00 87.19 91 ALA A CA 1
ATOM 681 C C . ALA A 1 91 ? -6.743 -11.102 8.771 1.00 87.19 91 ALA A C 1
ATOM 683 O O . ALA A 1 91 ? -6.317 -12.257 8.738 1.00 87.19 91 ALA A O 1
ATOM 684 N N . ALA A 1 92 ? -6.448 -10.205 7.824 1.00 83.50 92 ALA A N 1
ATOM 685 C CA . ALA A 1 92 ? -5.567 -10.495 6.695 1.00 83.50 92 ALA A CA 1
ATOM 686 C C . ALA A 1 92 ? -4.143 -10.831 7.166 1.00 83.50 92 ALA A C 1
ATOM 688 O O . ALA A 1 92 ? -3.589 -11.845 6.759 1.00 83.50 92 ALA A O 1
ATOM 689 N N . CYS A 1 93 ? -3.578 -10.079 8.118 1.00 79.62 93 CYS A N 1
ATOM 690 C CA . CYS A 1 93 ? -2.252 -10.384 8.674 1.00 79.62 93 CYS A CA 1
ATOM 691 C C . CYS A 1 93 ? -2.141 -11.790 9.292 1.00 79.62 93 CYS A C 1
ATOM 693 O O . CYS A 1 93 ? -1.041 -12.333 9.372 1.00 79.62 93 CYS A O 1
ATOM 695 N N . LEU A 1 94 ? -3.256 -12.373 9.742 1.00 83.44 94 LEU A N 1
ATOM 696 C CA . LEU A 1 94 ? -3.312 -13.724 10.308 1.00 83.44 94 LEU A CA 1
ATOM 697 C C . LEU A 1 94 ? -3.617 -14.811 9.263 1.00 83.44 94 LEU A C 1
ATOM 699 O O . LEU A 1 94 ? -3.642 -15.992 9.608 1.00 83.44 94 L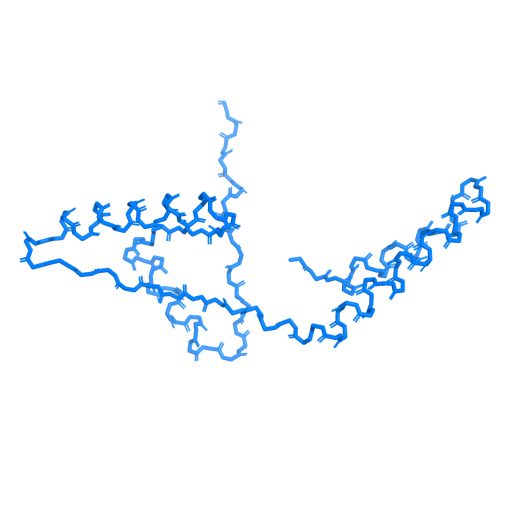EU A O 1
ATOM 703 N N . ASN A 1 95 ? -3.848 -14.440 8.000 1.00 78.38 95 ASN A N 1
ATOM 704 C CA . ASN A 1 95 ? -4.163 -15.365 6.920 1.00 78.38 95 ASN A CA 1
ATOM 705 C C . ASN A 1 95 ? -2.972 -15.499 5.946 1.00 78.38 95 ASN A C 1
ATOM 707 O O . ASN A 1 95 ? -2.704 -14.565 5.184 1.00 78.38 95 ASN A O 1
ATOM 711 N N . PRO A 1 96 ? -2.298 -16.666 5.897 1.00 69.31 96 PRO A N 1
ATOM 712 C CA . PRO A 1 96 ? -1.108 -16.868 5.070 1.00 69.31 96 PRO A CA 1
ATOM 713 C C . PRO A 1 96 ? -1.390 -16.868 3.561 1.00 69.31 96 PRO A C 1
ATOM 715 O O . PRO A 1 96 ? -0.457 -16.738 2.778 1.00 69.31 96 PRO A O 1
ATOM 718 N N . THR A 1 97 ? -2.650 -17.018 3.141 1.00 75.75 97 THR A N 1
ATOM 719 C CA . THR A 1 97 ? -3.050 -16.950 1.726 1.00 75.75 97 THR A CA 1
ATOM 720 C C . THR A 1 97 ? -3.721 -15.630 1.363 1.00 75.75 97 THR A C 1
ATOM 722 O O . THR A 1 97 ? -4.158 -15.459 0.225 1.00 75.75 97 THR A O 1
ATOM 725 N N . SER A 1 98 ? -3.825 -14.687 2.306 1.00 67.81 98 SER A N 1
ATOM 726 C CA . SER A 1 98 ? -4.378 -13.374 1.995 1.00 67.81 98 SER A CA 1
ATOM 727 C C . SER A 1 98 ? -3.412 -12.574 1.125 1.00 67.81 98 SER A C 1
ATOM 729 O O . SER A 1 98 ? -2.212 -12.495 1.384 1.00 67.81 98 SER A O 1
ATOM 731 N N . THR A 1 99 ? -3.944 -11.957 0.075 1.00 62.44 99 THR A N 1
ATOM 732 C CA . THR A 1 99 ? -3.216 -10.920 -0.648 1.00 62.44 99 THR A CA 1
ATOM 733 C C . THR A 1 99 ? -3.226 -9.656 0.214 1.00 62.44 99 THR A C 1
ATOM 735 O O . THR A 1 99 ? -4.309 -9.249 0.648 1.00 62.44 99 THR A O 1
ATOM 738 N N . PRO A 1 100 ? -2.072 -9.014 0.481 1.00 60.09 100 PRO A N 1
ATOM 739 C CA . PRO A 1 100 ? -2.047 -7.747 1.198 1.00 60.09 100 PRO A CA 1
ATOM 740 C C . PRO A 1 100 ? -2.933 -6.743 0.464 1.00 60.09 100 PRO A C 1
ATOM 742 O O . PRO A 1 100 ? -2.711 -6.489 -0.722 1.00 60.09 100 PRO A O 1
ATOM 745 N N . ALA A 1 101 ? -3.934 -6.189 1.149 1.00 58.78 101 ALA A N 1
ATOM 746 C CA . ALA A 1 101 ? -4.787 -5.158 0.576 1.00 58.78 101 ALA A CA 1
ATOM 747 C C . ALA A 1 101 ? -3.906 -3.961 0.181 1.00 58.78 101 ALA A C 1
ATOM 749 O O . ALA A 1 101 ? -3.382 -3.260 1.043 1.00 58.78 101 ALA A O 1
ATOM 750 N N . HIS A 1 102 ? -3.681 -3.778 -1.120 1.00 54.84 102 HIS A N 1
ATOM 751 C CA . HIS A 1 102 ? -3.258 -2.494 -1.661 1.00 54.84 102 HIS A CA 1
ATOM 752 C C . HIS A 1 102 ? -4.521 -1.663 -1.839 1.00 54.84 102 HIS A C 1
ATOM 754 O O . HIS A 1 102 ? -5.470 -2.133 -2.462 1.00 54.84 102 HIS A O 1
ATOM 760 N N . ASP A 1 103 ? -4.510 -0.478 -1.239 1.00 44.06 103 ASP A N 1
ATOM 761 C CA . ASP A 1 103 ? -5.417 0.645 -1.446 1.00 44.06 103 ASP A CA 1
ATOM 762 C C . ASP A 1 103 ? -6.573 0.416 -2.433 1.00 44.06 103 ASP A C 1
ATOM 764 O O . ASP A 1 103 ? -6.457 0.594 -3.646 1.00 44.06 103 ASP A O 1
ATOM 768 N N . ALA A 1 104 ? -7.743 0.092 -1.882 1.00 40.81 104 ALA A N 1
ATOM 769 C CA . ALA A 1 104 ? -9.021 0.317 -2.545 1.00 40.81 104 ALA A CA 1
ATOM 770 C C . ALA A 1 104 ? -9.419 1.793 -2.359 1.00 40.81 104 ALA A C 1
ATOM 772 O O . ALA A 1 104 ? -10.402 2.109 -1.696 1.00 40.81 104 ALA A O 1
ATOM 773 N N . SER A 1 105 ? -8.614 2.707 -2.903 1.00 41.66 105 SER A N 1
ATOM 774 C CA . SER A 1 105 ? -8.869 4.155 -2.908 1.00 41.66 105 SER A CA 1
ATOM 775 C C . SER A 1 105 ? -8.924 4.720 -4.338 1.00 41.66 105 SER A C 1
ATOM 777 O O . SER A 1 105 ? -8.670 5.896 -4.569 1.00 41.66 105 SER A O 1
ATOM 779 N N . ALA A 1 106 ? -9.321 3.899 -5.319 1.00 38.44 106 ALA A N 1
ATOM 780 C CA . ALA A 1 106 ? -9.651 4.335 -6.679 1.00 38.44 106 ALA A CA 1
ATOM 781 C C . ALA A 1 106 ? -11.104 3.961 -7.013 1.00 38.44 106 ALA A C 1
ATOM 783 O O . ALA A 1 106 ? -11.381 2.980 -7.696 1.00 38.44 106 ALA A O 1
ATOM 784 N N . GLY A 1 107 ? -12.040 4.737 -6.474 1.00 36.66 107 GLY A N 1
ATOM 785 C CA . GLY A 1 107 ? -13.475 4.577 -6.714 1.00 36.66 107 GLY A CA 1
ATOM 786 C C . GLY A 1 107 ? -14.275 5.755 -6.171 1.00 36.66 107 GLY A C 1
ATOM 787 O O . GLY A 1 107 ? -15.310 5.559 -5.551 1.00 36.66 107 GLY A O 1
ATOM 788 N N . GLY A 1 108 ? -13.742 6.972 -6.312 1.00 35.03 108 GLY A N 1
ATOM 789 C CA . GLY A 1 108 ? -14.518 8.190 -6.122 1.00 35.03 108 GLY A CA 1
ATOM 790 C C . GLY A 1 108 ? -15.214 8.513 -7.433 1.00 35.03 108 GLY A C 1
ATOM 791 O O . GLY A 1 108 ? -14.554 8.907 -8.394 1.00 35.03 108 GLY A O 1
ATOM 792 N N . ASP A 1 109 ? -16.521 8.285 -7.460 1.00 37.44 109 ASP A N 1
ATOM 793 C CA . ASP A 1 109 ? -17.433 8.658 -8.532 1.00 37.44 109 ASP A CA 1
ATOM 794 C C . ASP A 1 109 ? -17.163 10.089 -9.025 1.00 37.44 109 ASP A C 1
ATOM 796 O O . ASP A 1 109 ? -17.288 11.058 -8.276 1.00 37.44 109 ASP A O 1
ATOM 800 N N . TYR A 1 110 ? -16.803 10.221 -10.303 1.00 40.06 110 TYR A N 1
ATOM 801 C CA . TYR A 1 110 ? -16.943 11.480 -11.029 1.00 40.06 110 TYR A CA 1
ATOM 802 C C . TYR A 1 110 ? -18.392 11.534 -11.529 1.00 40.06 110 TYR A C 1
ATOM 804 O O . TYR A 1 110 ? -18.734 10.892 -12.526 1.00 40.06 110 TYR A O 1
ATOM 812 N N . GLN A 1 111 ? -19.243 12.261 -10.806 1.00 40.56 111 GLN A N 1
ATOM 813 C CA . GLN A 1 111 ? -20.489 12.827 -11.327 1.00 40.56 111 GLN A CA 1
ATOM 814 C C . GLN A 1 111 ? -20.410 14.348 -11.271 1.00 40.56 111 GLN A C 1
ATOM 816 O O . GLN A 1 111 ? -19.951 14.874 -10.232 1.00 40.56 111 GLN A O 1
#

Organism: NCBI:txid624315

pLDDT: mean 83.22, std 17.06, range [35.03, 98.06]